Protein AF-A0A9Q0FY82-F1 (afdb_monomer_lite)

pLDDT: mean 71.32, std 19.12, range [30.67, 96.69]

Radius of gyration: 24.49 Å; chains: 1; bounding box: 66×26×73 Å

Sequence (151 aa):
MCFNRNPKKGKAISFKRKIPCKHEIFFSMKKHFPTEYERVIDEIIELVGKRKAKDVKGRRVVFYRLDRVNEWLDLKLESRSGKILTLHLWLWDGYIYGFSGEGKVYGCKKPRMNVKQRKIEKEKAKKEKRKKAKEEKRKILMTLSRRGDIL

Structure (mmCIF, N/CA/C/O backbone):
data_AF-A0A9Q0FY82-F1
#
_entry.id   AF-A0A9Q0FY82-F1
#
loop_
_atom_site.group_PDB
_atom_site.id
_atom_site.type_symbol
_atom_site.label_atom_id
_atom_site.label_alt_id
_atom_site.label_comp_id
_atom_site.label_asym_id
_atom_site.label_entity_id
_atom_site.label_seq_id
_atom_site.pdbx_PDB_ins_code
_atom_site.Cartn_x
_atom_site.Cartn_y
_atom_site.Cartn_z
_atom_site.occupancy
_atom_site.B_iso_or_equiv
_atom_site.auth_seq_id
_atom_site.auth_comp_id
_atom_site.auth_asym_id
_atom_site.auth_atom_id
_atom_site.pdbx_PDB_model_num
ATOM 1 N N . MET A 1 1 ? -12.685 -6.470 5.878 1.00 39.16 1 MET A N 1
ATOM 2 C CA . MET A 1 1 ? -13.637 -6.767 4.768 1.00 39.16 1 MET A CA 1
ATOM 3 C C . MET A 1 1 ? -13.099 -6.066 3.524 1.00 39.16 1 MET A C 1
ATOM 5 O O . MET A 1 1 ? -13.233 -4.857 3.417 1.00 39.16 1 MET A O 1
ATOM 9 N N . CYS A 1 2 ? -12.400 -6.785 2.644 1.00 38.94 2 CYS A N 1
ATOM 10 C CA . CYS A 1 2 ? -11.597 -6.180 1.577 1.00 38.94 2 CYS A CA 1
ATOM 11 C C . CYS A 1 2 ? -12.448 -5.596 0.426 1.00 38.94 2 CYS A C 1
ATOM 13 O O . CYS A 1 2 ? -13.436 -6.199 -0.003 1.00 38.94 2 CYS A O 1
ATOM 15 N N . PHE A 1 3 ? -12.065 -4.415 -0.080 1.00 37.31 3 PHE A N 1
ATOM 16 C CA . PHE A 1 3 ? -12.798 -3.681 -1.118 1.00 37.31 3 PHE A CA 1
ATOM 17 C C . PHE A 1 3 ? -12.769 -4.378 -2.478 1.00 37.31 3 PHE A C 1
ATOM 19 O O . PHE A 1 3 ? -11.711 -4.641 -3.037 1.00 37.31 3 PHE A O 1
ATOM 26 N N . ASN A 1 4 ? -13.940 -4.515 -3.099 1.00 39.47 4 ASN A N 1
ATOM 27 C CA . ASN A 1 4 ? -14.055 -4.738 -4.537 1.00 39.47 4 ASN A CA 1
ATOM 28 C C . ASN A 1 4 ? -14.632 -3.493 -5.206 1.00 39.47 4 ASN A C 1
ATOM 30 O O . ASN A 1 4 ? -15.835 -3.242 -5.138 1.00 39.47 4 ASN A O 1
ATOM 34 N N . ARG A 1 5 ? -13.801 -2.731 -5.924 1.00 38.34 5 ARG A N 1
ATOM 35 C CA . ARG A 1 5 ? -14.305 -1.860 -6.993 1.00 38.34 5 ARG A CA 1
ATOM 36 C C . ARG A 1 5 ? -14.111 -2.556 -8.331 1.00 38.34 5 ARG A C 1
ATOM 38 O O . ARG A 1 5 ? -12.984 -2.751 -8.768 1.00 38.34 5 ARG A O 1
ATOM 45 N N . ASN A 1 6 ? -15.214 -2.839 -9.023 1.00 34.38 6 ASN A N 1
ATOM 46 C CA . ASN A 1 6 ? -15.178 -3.017 -10.469 1.00 34.38 6 ASN A CA 1
ATOM 47 C C . ASN A 1 6 ? -14.997 -1.614 -11.095 1.00 34.38 6 ASN A C 1
ATOM 49 O O . ASN A 1 6 ? -15.856 -0.749 -10.899 1.00 34.38 6 ASN A O 1
ATOM 53 N N . PRO A 1 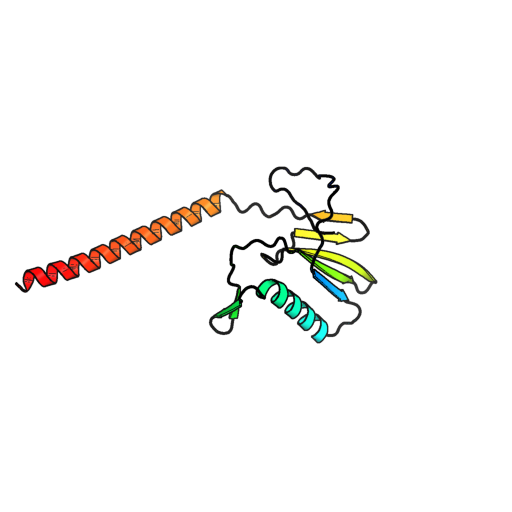7 ? -13.890 -1.323 -11.799 1.00 35.59 7 PRO A N 1
ATOM 54 C CA . PRO A 1 7 ? -13.526 0.042 -12.190 1.00 35.59 7 PRO A CA 1
ATOM 55 C C . PRO A 1 7 ? -14.449 0.699 -13.231 1.00 35.59 7 PRO A C 1
ATOM 57 O O . PRO A 1 7 ? -14.214 1.853 -13.587 1.00 35.59 7 PRO A O 1
ATOM 60 N N . LYS A 1 8 ? -15.490 0.021 -13.741 1.00 34.66 8 LYS A N 1
ATOM 61 C CA . LYS A 1 8 ? -16.267 0.545 -14.876 1.00 34.66 8 LYS A CA 1
ATOM 62 C C . LYS A 1 8 ? -17.457 1.444 -14.548 1.00 34.66 8 LYS A C 1
ATOM 64 O O . LYS A 1 8 ? -17.751 2.291 -15.383 1.00 34.66 8 LYS A O 1
ATOM 69 N N . LYS A 1 9 ? -18.137 1.352 -13.403 1.00 34.81 9 LYS A N 1
ATOM 70 C CA . LYS A 1 9 ? -19.307 2.213 -13.119 1.00 34.81 9 LYS A CA 1
ATOM 71 C C . LYS A 1 9 ? -19.467 2.378 -11.612 1.00 34.81 9 LYS A C 1
ATOM 73 O O . LYS A 1 9 ? -19.484 1.388 -10.897 1.00 34.81 9 LYS A O 1
ATOM 78 N N . GLY A 1 10 ? -19.565 3.615 -11.129 1.00 31.92 10 GLY A N 1
ATOM 79 C CA . GLY A 1 10 ? -19.657 3.973 -9.707 1.00 31.92 10 GLY A CA 1
ATOM 80 C C . GLY A 1 10 ? -20.955 3.566 -8.999 1.00 31.92 10 GLY A C 1
ATOM 81 O O . GLY A 1 10 ? -21.474 4.362 -8.230 1.00 31.92 10 GLY A O 1
ATOM 82 N N . LYS A 1 11 ? -21.476 2.359 -9.241 1.00 30.67 11 LYS A N 1
ATOM 83 C CA . LYS A 1 11 ? -22.581 1.773 -8.478 1.00 30.67 11 LYS A CA 1
ATOM 84 C C . LYS A 1 11 ? -22.013 0.931 -7.332 1.00 30.67 11 LYS A C 1
ATOM 86 O O . LYS A 1 11 ? -21.063 0.175 -7.538 1.00 30.67 11 LYS A O 1
ATOM 91 N N . ALA A 1 12 ? -22.586 1.072 -6.139 1.00 32.22 12 ALA A N 1
ATOM 92 C CA . ALA A 1 12 ? -22.387 0.120 -5.055 1.00 32.22 12 ALA A CA 1
ATOM 93 C C . ALA A 1 12 ? -22.997 -1.218 -5.492 1.00 32.22 12 ALA A C 1
ATOM 95 O O . ALA A 1 12 ? -24.157 -1.266 -5.894 1.00 32.22 12 ALA A O 1
ATOM 96 N N . ILE A 1 13 ? -22.201 -2.283 -5.485 1.00 39.09 13 ILE A N 1
ATOM 97 C CA . ILE A 1 13 ? -22.693 -3.630 -5.756 1.00 39.09 13 ILE A CA 1
ATOM 98 C C . ILE A 1 13 ? -22.755 -4.349 -4.412 1.00 39.09 13 ILE A C 1
ATOM 100 O O . ILE A 1 13 ? -21.736 -4.490 -3.737 1.00 39.09 13 ILE A O 1
ATOM 104 N N . SER A 1 14 ? -23.950 -4.804 -4.043 1.00 31.08 14 SER A N 1
ATOM 105 C CA . SER A 1 14 ? -24.131 -5.856 -3.045 1.00 31.08 14 SER A CA 1
ATOM 106 C C . SER A 1 14 ? -23.485 -7.134 -3.589 1.00 31.08 14 SER A C 1
ATOM 108 O O . SER A 1 14 ? -23.927 -7.665 -4.608 1.00 31.08 14 SER A O 1
ATOM 110 N N . PHE A 1 15 ? -22.398 -7.602 -2.970 1.00 41.38 15 PHE A N 1
ATOM 111 C CA . PHE A 1 15 ? -21.727 -8.838 -3.373 1.00 41.38 15 PHE A CA 1
ATOM 112 C C . PHE A 1 15 ? -21.884 -9.917 -2.301 1.00 41.38 15 PHE A C 1
ATOM 114 O O . PHE A 1 15 ? -21.396 -9.781 -1.184 1.00 41.38 15 PHE A O 1
ATOM 121 N N . LYS A 1 16 ? -22.477 -11.047 -2.698 1.00 33.16 16 LYS A N 1
ATOM 122 C CA . LYS A 1 16 ? -22.592 -12.288 -1.912 1.00 33.16 16 LYS A CA 1
ATOM 123 C C . LYS A 1 16 ? -21.269 -13.079 -1.767 1.00 33.16 16 LYS A C 1
ATOM 125 O O . 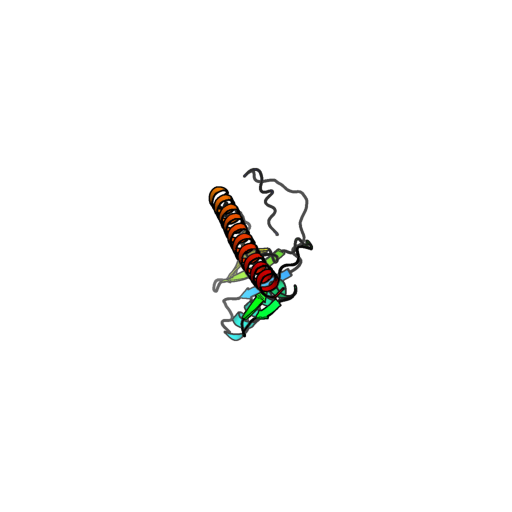LYS A 1 16 ? -21.298 -14.200 -1.275 1.00 33.16 16 LYS A O 1
ATOM 130 N N . ARG A 1 17 ? -20.103 -12.558 -2.192 1.00 38.94 17 ARG A N 1
ATOM 131 C CA . ARG A 1 17 ? -18.800 -13.260 -2.080 1.00 38.94 17 ARG A CA 1
ATOM 132 C C . ARG A 1 17 ? -17.764 -12.437 -1.306 1.00 38.94 17 ARG A C 1
ATOM 134 O O . ARG A 1 17 ? -17.317 -11.397 -1.785 1.00 38.94 17 ARG A O 1
ATOM 141 N N . LYS A 1 18 ? -17.369 -12.940 -0.127 1.00 47.91 18 LYS A N 1
ATOM 142 C CA . LYS A 1 18 ? -16.270 -12.425 0.709 1.00 47.91 18 LYS A CA 1
ATOM 143 C C . LYS A 1 18 ? -14.932 -12.753 0.032 1.00 47.91 18 LYS A C 1
ATOM 145 O O . LYS A 1 18 ? -14.592 -13.925 -0.084 1.00 47.91 18 LYS A O 1
ATOM 150 N N . ILE A 1 19 ? -14.175 -11.750 -0.417 1.00 51.75 19 ILE A N 1
ATOM 151 C CA . ILE A 1 19 ? -12.749 -11.958 -0.718 1.00 51.75 19 ILE A CA 1
ATOM 152 C C . ILE A 1 19 ? -12.021 -12.055 0.629 1.00 51.75 19 ILE A C 1
ATOM 154 O O . ILE A 1 19 ? -12.151 -11.121 1.427 1.00 51.75 19 ILE A O 1
ATOM 158 N N . PRO A 1 20 ? -11.297 -13.152 0.914 1.00 51.38 20 PRO A N 1
ATOM 159 C CA . PRO A 1 20 ? -10.544 -13.278 2.152 1.00 51.38 20 PRO A CA 1
ATOM 160 C C . PRO A 1 20 ? -9.361 -12.305 2.132 1.00 51.38 20 PRO A C 1
ATOM 162 O O . PRO A 1 20 ? -8.550 -12.313 1.204 1.00 51.38 20 PRO A O 1
ATOM 165 N N . CYS A 1 21 ? -9.274 -11.456 3.152 1.00 55.91 21 CYS A N 1
ATOM 166 C CA . CYS A 1 21 ? -8.069 -10.686 3.426 1.00 55.91 21 CYS A CA 1
ATOM 167 C C . CYS A 1 21 ? -7.038 -11.683 3.973 1.00 55.91 21 CYS A C 1
ATOM 169 O O . CYS A 1 21 ? -7.303 -12.341 4.976 1.00 55.91 21 CYS A O 1
ATOM 171 N N . LYS A 1 22 ? -5.924 -11.883 3.260 1.00 66.75 22 LYS A N 1
ATOM 172 C CA . LYS A 1 22 ? -4.907 -12.874 3.654 1.00 66.75 22 LYS A CA 1
ATOM 173 C C . LYS A 1 22 ? -3.993 -12.371 4.768 1.00 66.75 22 LYS A C 1
ATOM 175 O O . LYS A 1 22 ? -3.428 -13.183 5.488 1.00 66.75 22 LYS A O 1
ATOM 180 N N . HIS A 1 23 ? -3.843 -11.052 4.875 1.00 74.25 23 HIS A N 1
ATOM 181 C CA . HIS A 1 23 ? -2.974 -10.407 5.845 1.00 74.25 23 HIS A CA 1
ATOM 182 C C . HIS A 1 23 ? -3.765 -9.371 6.634 1.00 74.25 23 HIS A C 1
ATOM 184 O O . HIS A 1 23 ? -4.522 -8.581 6.061 1.00 74.25 23 HIS A O 1
ATOM 190 N N . GLU A 1 24 ? -3.568 -9.386 7.944 1.00 81.75 24 GLU A N 1
ATOM 191 C CA . GLU A 1 24 ? -4.128 -8.424 8.877 1.00 81.75 24 GLU A CA 1
ATOM 192 C C . GLU A 1 24 ? -3.016 -8.001 9.835 1.00 81.75 24 GLU A C 1
ATOM 194 O O . GLU A 1 24 ? -2.383 -8.859 10.445 1.00 81.75 24 GLU A O 1
ATOM 199 N N . ILE A 1 25 ? -2.772 -6.696 9.941 1.00 87.50 25 ILE A N 1
ATOM 200 C CA . ILE A 1 25 ? -1.799 -6.124 10.880 1.00 87.50 25 ILE A CA 1
ATOM 201 C C . ILE A 1 25 ? -2.557 -5.220 11.840 1.00 87.50 25 ILE A C 1
ATOM 203 O O . ILE A 1 25 ? -3.409 -4.440 11.415 1.00 87.50 25 ILE A O 1
ATOM 207 N N . PHE A 1 26 ? -2.248 -5.313 13.130 1.00 89.62 26 PHE A N 1
ATOM 208 C CA . PHE A 1 26 ? -2.847 -4.482 14.168 1.00 89.62 26 PHE A CA 1
ATOM 209 C C . PHE A 1 26 ? -1.803 -3.544 14.768 1.00 89.62 26 PHE A C 1
ATOM 211 O O . PHE A 1 26 ? -0.726 -3.976 15.166 1.00 89.62 26 PHE A O 1
ATOM 218 N N . PHE A 1 27 ? -2.146 -2.263 14.861 1.00 89.81 27 PHE A N 1
ATOM 219 C CA . PHE A 1 27 ? -1.335 -1.239 15.500 1.00 89.81 27 PHE A CA 1
ATOM 220 C C . PHE A 1 27 ? -2.189 -0.445 16.487 1.00 89.81 27 PHE A C 1
ATOM 222 O O . PHE A 1 27 ? -3.227 0.111 16.116 1.00 89.81 27 PHE A O 1
ATOM 229 N N . SER A 1 28 ? -1.739 -0.371 17.742 1.00 88.69 28 SER A N 1
ATOM 230 C CA . SER A 1 28 ? -2.436 0.364 18.797 1.00 88.69 28 SER A CA 1
ATOM 231 C C . SER A 1 28 ? -1.702 1.636 19.186 1.00 88.69 28 SER A C 1
ATOM 233 O O . SER A 1 28 ? -0.594 1.604 19.708 1.00 88.69 28 SER A O 1
ATOM 235 N N . MET A 1 29 ? -2.377 2.776 19.050 1.00 83.62 29 MET A N 1
ATOM 236 C CA . MET A 1 29 ? -1.881 4.065 19.530 1.00 83.62 29 MET A CA 1
ATOM 237 C C . MET A 1 29 ? -1.991 4.230 21.053 1.00 83.62 29 MET A C 1
ATOM 239 O O . MET A 1 29 ? -1.682 5.310 21.556 1.00 83.62 29 MET A O 1
ATOM 243 N N . LYS A 1 30 ? -2.480 3.236 21.804 1.00 81.12 30 LYS A N 1
ATOM 244 C CA . LYS A 1 30 ? -2.453 3.273 23.278 1.00 81.12 30 LYS A CA 1
ATOM 245 C C . LYS A 1 30 ? -1.074 2.918 23.827 1.00 81.12 30 LYS A C 1
ATOM 247 O O . LYS A 1 30 ? -0.674 3.453 24.855 1.00 81.12 30 LYS A O 1
ATOM 252 N N . LYS A 1 31 ? -0.352 2.041 23.130 1.00 69.62 31 LYS A N 1
ATOM 253 C CA . LYS A 1 31 ? 0.972 1.548 23.510 1.00 69.62 31 LYS A CA 1
ATOM 254 C C . LYS A 1 31 ? 2.009 2.268 22.640 1.00 69.62 31 LYS A C 1
ATOM 256 O O . LYS A 1 31 ? 2.415 1.776 21.600 1.00 69.62 31 LYS A O 1
ATOM 261 N N . HIS A 1 32 ? 2.358 3.507 23.003 1.00 61.53 32 HIS A N 1
ATOM 262 C CA . HIS A 1 32 ? 3.332 4.323 22.254 1.00 61.53 32 HIS A CA 1
ATOM 263 C C . HIS A 1 32 ? 4.763 3.833 22.496 1.00 61.53 32 HIS A C 1
ATOM 265 O O . HIS A 1 32 ? 5.518 4.456 23.237 1.00 61.53 32 HIS A O 1
ATOM 271 N N . PHE A 1 33 ? 5.144 2.731 21.855 1.00 71.94 33 PHE A N 1
ATOM 272 C CA . PHE A 1 33 ? 6.542 2.329 21.751 1.00 71.94 33 PHE A CA 1
ATOM 273 C C . PHE A 1 33 ? 7.025 2.605 20.321 1.00 71.94 33 PHE A C 1
ATOM 275 O O . PHE A 1 33 ? 6.494 2.002 19.387 1.00 71.94 33 PHE A O 1
ATOM 282 N N . PRO A 1 34 ? 8.009 3.503 20.108 1.00 73.69 34 PRO A N 1
ATOM 283 C CA . PRO A 1 34 ? 8.566 3.778 18.777 1.00 73.69 34 PRO A CA 1
ATOM 284 C C . PRO A 1 34 ? 8.980 2.507 18.017 1.00 73.69 34 PRO A C 1
ATOM 286 O O . PRO A 1 34 ? 8.747 2.393 16.817 1.00 73.69 34 PRO A O 1
ATOM 289 N N . THR A 1 35 ? 9.473 1.505 18.745 1.00 80.12 35 THR A N 1
ATOM 290 C CA . THR A 1 35 ? 9.842 0.182 18.225 1.00 80.12 35 THR A CA 1
ATOM 291 C C . THR A 1 35 ? 8.661 -0.609 17.655 1.00 80.12 35 THR A C 1
ATOM 293 O O . THR A 1 35 ? 8.823 -1.370 16.705 1.00 80.12 35 THR A O 1
ATOM 296 N N . GLU A 1 36 ? 7.453 -0.438 18.198 1.00 80.81 36 GLU A N 1
ATOM 297 C CA . GLU A 1 36 ? 6.247 -1.107 17.703 1.00 80.81 36 GLU A CA 1
ATOM 298 C C . GLU A 1 36 ? 5.779 -0.501 16.376 1.00 80.81 36 GLU A C 1
ATOM 300 O O . GLU A 1 36 ? 5.346 -1.232 15.485 1.00 80.81 36 GLU A O 1
ATOM 305 N N . TYR A 1 37 ? 5.925 0.816 16.220 1.00 83.69 37 TYR A N 1
ATOM 306 C CA . TYR A 1 37 ? 5.666 1.492 14.953 1.00 83.69 37 TYR A CA 1
ATOM 307 C C . TYR A 1 37 ? 6.642 1.029 13.868 1.00 83.69 37 TYR A C 1
ATOM 309 O O . TYR A 1 37 ? 6.202 0.616 12.797 1.00 83.69 37 TYR A O 1
ATOM 317 N N . GLU A 1 38 ? 7.947 1.045 14.152 1.00 84.69 38 GLU A N 1
ATOM 318 C CA . GLU A 1 38 ? 8.977 0.589 13.207 1.00 84.69 38 GLU A CA 1
ATOM 319 C C . GLU A 1 38 ? 8.729 -0.855 12.765 1.00 84.69 38 GLU A C 1
ATOM 321 O O . GLU A 1 38 ? 8.671 -1.126 11.568 1.00 84.69 38 GLU A O 1
ATOM 326 N N . ARG A 1 39 ? 8.431 -1.751 13.714 1.00 86.75 39 ARG A N 1
ATOM 327 C CA . ARG A 1 39 ? 8.094 -3.150 13.423 1.00 86.75 39 ARG A CA 1
ATOM 328 C C . ARG A 1 39 ? 6.888 -3.289 12.490 1.00 86.75 39 ARG A C 1
ATOM 330 O O . ARG A 1 39 ? 6.922 -4.100 11.570 1.00 86.75 39 ARG A O 1
ATOM 337 N N . VAL A 1 40 ? 5.821 -2.517 12.716 1.00 86.38 40 VAL A N 1
ATOM 338 C CA . VAL A 1 40 ? 4.625 -2.540 11.854 1.00 86.38 40 VAL A CA 1
ATOM 339 C C . VAL A 1 40 ? 4.952 -2.041 10.448 1.00 86.38 40 VAL A C 1
ATOM 341 O O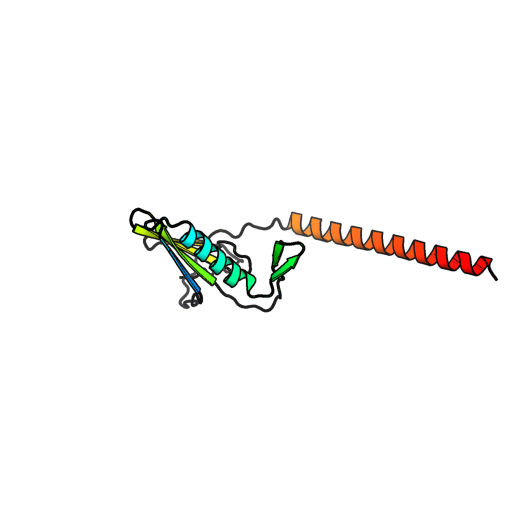 . VAL A 1 40 ? 4.495 -2.626 9.465 1.00 86.38 40 VAL A O 1
ATOM 344 N N . ILE A 1 41 ? 5.749 -0.978 10.329 1.00 85.06 41 ILE A N 1
ATOM 345 C CA . ILE A 1 41 ? 6.180 -0.460 9.027 1.00 85.06 41 ILE A CA 1
ATOM 346 C C . ILE A 1 41 ? 7.049 -1.485 8.294 1.00 85.06 41 ILE A C 1
ATOM 348 O O . ILE A 1 41 ? 6.814 -1.729 7.109 1.00 85.06 41 ILE A O 1
ATOM 352 N N . ASP A 1 42 ? 7.987 -2.126 8.985 1.00 83.56 42 ASP A N 1
ATOM 353 C CA . ASP A 1 42 ? 8.832 -3.171 8.412 1.00 83.56 42 ASP A CA 1
ATOM 354 C C . ASP A 1 42 ? 8.008 -4.367 7.933 1.00 83.56 42 ASP A C 1
ATOM 356 O O . ASP A 1 42 ? 8.215 -4.841 6.817 1.00 83.56 42 ASP A O 1
ATOM 360 N N . GLU A 1 43 ? 7.007 -4.800 8.701 1.00 84.06 43 GLU A N 1
ATOM 361 C CA . GLU A 1 43 ? 6.099 -5.876 8.298 1.00 84.06 43 GLU A CA 1
ATOM 362 C C . GLU A 1 43 ? 5.309 -5.512 7.027 1.00 84.06 43 GLU A C 1
ATOM 364 O O . GLU A 1 43 ? 5.199 -6.318 6.099 1.00 84.06 43 GLU A O 1
ATOM 369 N N . ILE A 1 44 ? 4.816 -4.273 6.923 1.00 83.56 44 ILE A N 1
ATOM 370 C CA . ILE A 1 44 ? 4.146 -3.779 5.710 1.00 83.56 44 ILE A CA 1
ATOM 371 C C . ILE A 1 44 ? 5.120 -3.777 4.525 1.00 83.56 44 ILE A C 1
ATOM 373 O O . ILE A 1 44 ? 4.770 -4.248 3.437 1.00 83.56 44 ILE A O 1
ATOM 377 N N . ILE A 1 45 ? 6.340 -3.269 4.719 1.00 79.19 45 ILE A N 1
ATOM 378 C CA . ILE A 1 45 ? 7.382 -3.233 3.686 1.00 79.19 45 ILE A CA 1
ATOM 379 C C . ILE A 1 45 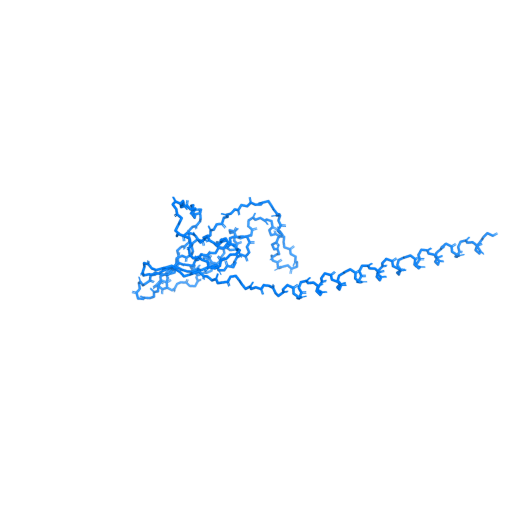? 7.751 -4.647 3.250 1.00 79.19 45 ILE A C 1
ATOM 381 O O . ILE A 1 45 ? 7.938 -4.877 2.058 1.00 79.19 45 ILE A O 1
ATOM 385 N N . GLU A 1 46 ? 7.830 -5.605 4.166 1.00 77.50 46 GLU A N 1
ATOM 386 C CA . GLU A 1 46 ? 8.067 -7.002 3.831 1.00 77.50 46 GLU A CA 1
ATOM 387 C C . GLU A 1 46 ? 6.908 -7.604 3.045 1.00 77.50 46 GLU A C 1
ATOM 389 O O . GLU A 1 46 ? 7.144 -8.280 2.050 1.00 77.50 46 GLU A O 1
ATOM 394 N N . LEU A 1 47 ? 5.655 -7.364 3.429 1.00 76.62 47 LEU A N 1
ATOM 395 C CA . LEU A 1 47 ? 4.505 -7.907 2.702 1.00 76.62 47 LEU A CA 1
ATOM 396 C C . LEU A 1 47 ? 4.384 -7.329 1.287 1.00 76.62 47 LEU A C 1
ATOM 398 O O . LEU A 1 47 ? 4.093 -8.064 0.343 1.00 76.62 47 LEU A O 1
ATOM 402 N N . VAL A 1 48 ? 4.661 -6.035 1.121 1.00 71.88 48 VAL A N 1
ATOM 403 C CA . VAL A 1 48 ? 4.696 -5.373 -0.194 1.00 71.88 48 VAL A CA 1
ATOM 404 C C . VAL A 1 48 ? 5.956 -5.777 -0.981 1.00 71.88 48 VAL A C 1
ATOM 406 O O . VAL A 1 48 ? 5.913 -5.986 -2.194 1.00 71.88 48 VAL A O 1
ATOM 409 N N . GLY A 1 49 ? 7.091 -5.918 -0.294 1.00 62.75 49 GLY A N 1
ATOM 410 C CA . GLY A 1 49 ? 8.433 -6.084 -0.859 1.00 62.75 49 GLY A CA 1
ATOM 411 C C . GLY A 1 49 ? 8.922 -7.528 -1.015 1.00 62.75 49 GLY A C 1
ATOM 412 O O . GLY A 1 49 ? 9.894 -7.750 -1.745 1.00 62.75 49 GLY A O 1
ATOM 413 N N . LYS A 1 50 ? 8.245 -8.528 -0.423 1.00 56.47 50 LYS A N 1
ATOM 414 C CA . LYS A 1 50 ? 8.569 -9.972 -0.526 1.00 56.47 50 LYS A CA 1
ATOM 415 C C . LYS A 1 50 ? 8.628 -10.464 -1.973 1.00 56.47 50 LYS A C 1
ATOM 417 O O . LYS A 1 50 ? 9.225 -11.498 -2.266 1.00 56.47 50 LYS A O 1
ATOM 422 N N . ARG A 1 51 ? 8.104 -9.691 -2.926 1.00 54.41 51 ARG A N 1
ATOM 423 C CA . ARG A 1 51 ? 8.307 -9.904 -4.361 1.00 54.41 51 ARG A CA 1
ATOM 424 C C . ARG A 1 51 ? 9.518 -9.103 -4.855 1.00 54.41 51 ARG A C 1
ATOM 426 O O . ARG A 1 51 ? 9.381 -8.113 -5.557 1.00 54.41 51 ARG A O 1
ATOM 433 N N . LYS A 1 52 ? 10.718 -9.576 -4.500 1.00 48.62 52 LYS A N 1
ATOM 434 C CA . LYS A 1 52 ? 12.025 -9.130 -5.029 1.00 48.62 52 LYS A CA 1
ATOM 435 C C . LYS A 1 52 ? 12.262 -7.613 -4.954 1.00 48.62 52 LYS A C 1
ATOM 437 O O . LYS A 1 52 ? 12.424 -6.948 -5.979 1.00 48.62 52 LYS A O 1
ATOM 442 N N . ALA A 1 53 ? 12.376 -7.066 -3.748 1.00 55.75 53 ALA A N 1
ATOM 443 C CA . ALA A 1 53 ? 13.137 -5.834 -3.575 1.00 55.75 53 ALA A CA 1
ATOM 444 C C . ALA A 1 53 ? 14.604 -6.101 -3.973 1.00 55.75 53 ALA A C 1
ATOM 446 O O . ALA A 1 53 ? 15.222 -7.009 -3.421 1.00 55.75 53 ALA A O 1
ATOM 447 N N . LYS A 1 54 ? 15.163 -5.363 -4.944 1.00 59.28 54 LYS A N 1
ATOM 448 C CA . LYS A 1 54 ? 16.627 -5.288 -5.071 1.00 59.28 54 LYS A CA 1
ATOM 449 C C . LYS A 1 54 ? 17.083 -4.007 -4.413 1.00 59.28 54 LYS A C 1
ATOM 451 O O . LYS A 1 54 ? 16.480 -2.952 -4.609 1.00 59.28 54 LYS A O 1
ATOM 456 N N . ASP A 1 55 ? 18.163 -4.108 -3.664 1.00 62.25 55 ASP A N 1
ATOM 457 C CA . ASP A 1 55 ? 18.877 -2.930 -3.223 1.00 62.25 55 ASP A CA 1
ATOM 458 C C . ASP A 1 55 ? 19.530 -2.259 -4.440 1.00 62.25 55 ASP A C 1
ATOM 460 O O . ASP A 1 55 ? 20.270 -2.889 -5.200 1.00 62.25 55 ASP A O 1
ATOM 464 N N . VAL A 1 56 ? 19.191 -0.992 -4.669 1.00 68.94 56 VAL A N 1
ATOM 465 C CA . VAL A 1 56 ? 19.836 -0.139 -5.663 1.00 68.94 56 VAL A CA 1
ATOM 466 C C . VAL A 1 56 ? 20.386 1.074 -4.918 1.00 68.94 56 VAL A C 1
ATOM 468 O O . VAL A 1 56 ? 19.661 2.035 -4.666 1.00 68.94 56 VAL A O 1
ATOM 471 N N . LYS A 1 57 ? 21.688 1.038 -4.599 1.00 74.06 57 LYS A N 1
ATOM 472 C CA . LYS A 1 57 ? 22.435 2.116 -3.916 1.00 74.06 57 LYS A CA 1
ATOM 473 C C . LYS A 1 57 ? 21.934 2.437 -2.494 1.00 74.06 57 LYS A C 1
ATOM 475 O O . LYS A 1 57 ? 21.722 3.603 -2.170 1.00 74.06 57 LYS A O 1
ATOM 480 N N . GLY A 1 58 ? 21.714 1.423 -1.659 1.00 73.44 58 GLY A N 1
ATOM 481 C CA . GLY A 1 58 ? 21.223 1.582 -0.284 1.00 73.44 58 GLY A CA 1
ATOM 482 C C . GLY A 1 58 ? 19.736 1.933 -0.205 1.00 73.44 58 GLY A C 1
ATOM 483 O O . GLY A 1 58 ? 19.235 2.327 0.846 1.00 73.44 58 GLY A O 1
ATOM 484 N N . ARG A 1 59 ? 19.013 1.836 -1.326 1.00 60.84 59 ARG A N 1
ATOM 485 C CA . ARG A 1 59 ? 17.564 2.033 -1.396 1.00 60.84 59 ARG A CA 1
ATOM 486 C C . ARG A 1 59 ? 16.938 0.743 -1.888 1.00 60.84 59 ARG A C 1
ATOM 488 O O . ARG A 1 59 ? 17.223 0.291 -2.998 1.00 60.84 59 ARG A O 1
ATOM 495 N N . ARG A 1 60 ? 16.042 0.163 -1.090 1.00 59.94 60 ARG A N 1
ATOM 496 C CA . ARG A 1 60 ? 15.241 -0.988 -1.516 1.00 59.94 60 ARG A CA 1
ATOM 497 C C . ARG A 1 60 ? 14.279 -0.547 -2.618 1.00 59.94 60 ARG A C 1
ATOM 499 O O . ARG A 1 60 ? 13.331 0.193 -2.373 1.00 59.94 60 ARG A O 1
ATOM 506 N N . VAL A 1 61 ? 14.526 -1.005 -3.841 1.00 59.59 61 VAL A N 1
ATOM 507 C CA . VAL A 1 61 ? 13.645 -0.792 -4.991 1.00 59.59 61 VAL A CA 1
ATOM 508 C C . VAL A 1 61 ? 12.838 -2.062 -5.207 1.00 59.59 61 VAL A C 1
ATOM 510 O O . VAL A 1 61 ? 13.394 -3.135 -5.434 1.00 59.59 61 VAL A O 1
ATOM 513 N N . VAL A 1 62 ? 11.516 -1.951 -5.138 1.00 57.44 62 VAL A N 1
ATOM 514 C CA . VAL A 1 62 ? 10.591 -3.076 -5.320 1.00 57.44 62 VAL A CA 1
ATOM 515 C C . VAL A 1 62 ? 10.438 -3.369 -6.821 1.00 57.44 62 VAL A C 1
ATOM 517 O O . VAL A 1 62 ? 9.977 -2.509 -7.574 1.00 57.44 62 VAL A O 1
ATOM 520 N N . PHE A 1 63 ? 10.850 -4.560 -7.285 1.00 50.22 63 PHE A N 1
ATOM 521 C CA . PHE A 1 63 ? 10.730 -4.967 -8.694 1.00 50.22 63 PHE A CA 1
ATOM 522 C C . PHE A 1 63 ? 9.440 -5.757 -8.925 1.00 50.22 63 PHE A C 1
ATOM 524 O O . PHE A 1 63 ? 9.312 -6.920 -8.550 1.00 50.22 63 PHE A O 1
ATOM 531 N N . TYR A 1 64 ? 8.489 -5.143 -9.623 1.00 50.59 64 TYR A N 1
ATOM 532 C CA . TYR A 1 64 ? 7.180 -5.736 -9.886 1.00 50.59 64 TYR A CA 1
ATOM 533 C C . TYR A 1 64 ? 7.247 -6.834 -10.967 1.00 50.59 64 TYR A C 1
ATOM 535 O O . TYR A 1 64 ? 7.484 -6.540 -12.141 1.00 50.59 64 TYR A O 1
ATOM 543 N N . ARG A 1 65 ? 6.964 -8.099 -10.612 1.00 44.56 65 ARG A N 1
ATOM 544 C CA . ARG A 1 65 ? 6.491 -9.110 -11.582 1.00 44.56 65 ARG A CA 1
ATOM 545 C C . ARG A 1 65 ? 4.962 -9.091 -11.642 1.00 44.56 65 ARG A C 1
ATOM 547 O O . ARG A 1 65 ? 4.296 -9.069 -10.614 1.00 44.56 65 ARG A O 1
ATOM 554 N N . LEU A 1 66 ? 4.430 -9.125 -12.865 1.00 45.59 66 LEU A N 1
ATOM 555 C CA . LEU A 1 66 ? 3.005 -9.061 -13.238 1.00 45.59 66 LEU A CA 1
ATOM 556 C C . LEU A 1 66 ? 2.183 -10.309 -12.862 1.00 45.59 66 LEU A C 1
ATOM 558 O O . LEU A 1 66 ? 1.025 -10.433 -13.272 1.00 45.59 66 LEU A O 1
ATOM 562 N N . ASP A 1 67 ? 2.747 -11.215 -12.068 1.00 48.69 67 ASP A N 1
ATOM 563 C CA . ASP A 1 67 ? 2.115 -12.482 -11.718 1.00 48.69 67 ASP A CA 1
ATOM 564 C C . ASP A 1 67 ? 1.187 -12.270 -10.519 1.00 48.69 67 ASP A C 1
ATOM 566 O O . ASP A 1 67 ? 1.514 -12.488 -9.351 1.00 48.69 67 ASP A O 1
ATOM 570 N N . ARG A 1 68 ? 0.026 -11.711 -10.872 1.00 53.06 68 ARG A N 1
ATOM 571 C CA . ARG A 1 68 ? -1.265 -11.718 -10.180 1.00 53.06 68 ARG A CA 1
ATOM 572 C C . ARG A 1 68 ? -1.270 -12.492 -8.863 1.00 53.06 68 ARG A C 1
ATOM 574 O O . ARG A 1 68 ? -1.442 -13.705 -8.871 1.00 53.06 68 ARG A O 1
ATOM 581 N N . VAL A 1 69 ? -1.298 -11.788 -7.736 1.00 53.94 69 VAL A N 1
ATOM 582 C CA . VAL A 1 69 ? -2.148 -12.261 -6.641 1.00 53.94 69 VAL A CA 1
ATOM 583 C C . VAL A 1 69 ? -2.905 -11.062 -6.072 1.00 53.94 69 VAL A C 1
ATOM 585 O O . VAL A 1 69 ? -2.322 -10.025 -5.765 1.00 53.94 69 VAL A O 1
ATOM 588 N N . ASN A 1 70 ? -4.233 -11.187 -6.031 1.00 60.22 70 ASN A N 1
ATOM 589 C CA . ASN A 1 70 ? -5.179 -10.225 -5.461 1.00 60.22 70 ASN A CA 1
ATOM 590 C C . ASN A 1 70 ? -5.042 -10.196 -3.928 1.00 60.22 70 ASN A C 1
ATOM 592 O O . ASN A 1 70 ? -5.976 -10.562 -3.218 1.00 60.22 70 ASN A O 1
ATOM 596 N N . GLU A 1 71 ? -3.861 -9.859 -3.417 1.00 73.38 71 GLU A N 1
ATOM 597 C CA . GLU A 1 71 ? -3.579 -9.899 -1.983 1.00 73.38 71 GLU A CA 1
ATOM 598 C C . GLU A 1 71 ? -3.806 -8.523 -1.386 1.00 73.38 71 GLU A C 1
ATOM 600 O O . GLU A 1 71 ? -3.225 -7.522 -1.803 1.00 73.38 71 GLU A O 1
ATOM 605 N N . TRP A 1 72 ? -4.716 -8.494 -0.428 1.00 79.12 72 TRP A N 1
ATOM 606 C CA . TRP A 1 72 ? -5.097 -7.313 0.314 1.00 79.12 72 TRP A CA 1
ATOM 607 C C . TRP A 1 72 ? -4.535 -7.410 1.725 1.00 79.12 72 TRP A C 1
ATOM 609 O O . TRP A 1 72 ? -4.456 -8.507 2.287 1.00 79.12 72 TRP A O 1
ATOM 619 N N . LEU A 1 73 ? -4.183 -6.253 2.271 1.00 85.00 73 LEU A N 1
ATOM 620 C CA . LEU A 1 73 ? -3.768 -6.074 3.650 1.00 85.00 73 LEU A CA 1
ATOM 621 C C . LEU A 1 73 ? -4.804 -5.201 4.364 1.00 85.00 73 LEU A C 1
ATOM 623 O O . LEU A 1 73 ? -5.034 -4.060 3.958 1.00 85.00 73 LEU A O 1
ATOM 627 N N . ASP A 1 74 ? -5.400 -5.739 5.426 1.00 88.00 74 ASP A N 1
ATOM 628 C CA . ASP A 1 74 ? -6.240 -4.979 6.353 1.00 88.00 74 ASP A CA 1
ATOM 629 C C . ASP A 1 74 ? -5.345 -4.487 7.509 1.00 88.00 74 ASP A C 1
ATOM 631 O O . ASP A 1 74 ? -4.913 -5.267 8.354 1.00 88.00 74 ASP A O 1
ATOM 635 N N . LEU A 1 75 ? -5.032 -3.190 7.538 1.00 90.19 75 LEU A N 1
ATOM 636 C CA . LEU A 1 75 ? -4.265 -2.552 8.612 1.00 90.19 75 LEU A CA 1
ATOM 637 C C . LEU A 1 75 ? -5.231 -1.945 9.634 1.00 90.19 75 LEU A C 1
ATOM 639 O O . LEU A 1 75 ? -5.856 -0.916 9.376 1.00 90.19 75 LEU A O 1
ATOM 643 N N . LYS A 1 76 ? -5.367 -2.584 10.793 1.00 91.06 76 LYS A N 1
ATOM 644 C CA . LYS A 1 76 ? -6.206 -2.140 11.908 1.00 91.06 76 LYS A CA 1
ATOM 645 C C . LYS A 1 76 ? -5.440 -1.164 12.793 1.00 91.06 76 LYS A C 1
ATOM 647 O O . LYS A 1 76 ? -4.441 -1.521 13.403 1.00 91.06 76 LYS A O 1
ATOM 652 N N . LEU A 1 77 ? -5.947 0.055 12.884 1.00 91.75 77 LEU A N 1
ATOM 653 C CA . LEU A 1 77 ? -5.426 1.139 13.701 1.00 91.75 77 LEU A CA 1
ATOM 654 C C . LEU A 1 77 ? -6.374 1.369 14.879 1.00 91.75 77 LEU A C 1
ATOM 656 O O . LEU A 1 77 ? -7.521 1.769 14.680 1.00 91.75 77 LEU A O 1
ATOM 660 N N . GLU A 1 78 ? -5.908 1.128 16.100 1.00 91.88 78 GLU A N 1
ATOM 661 C CA . GLU A 1 78 ? -6.631 1.489 17.319 1.00 91.88 78 GLU A CA 1
ATOM 662 C C . GLU A 1 78 ? -6.173 2.871 17.799 1.00 91.88 78 GLU A C 1
ATOM 664 O O . GLU A 1 78 ? -4.990 3.100 18.053 1.00 91.88 78 GLU A O 1
ATOM 669 N N . SER A 1 79 ? -7.106 3.810 17.939 1.00 90.19 79 SER A N 1
ATOM 670 C CA . SER A 1 79 ? -6.833 5.133 18.499 1.00 90.19 79 SER A CA 1
ATOM 671 C C . SER A 1 79 ? -6.582 5.068 20.011 1.00 90.19 79 SER A C 1
ATOM 673 O O . SER A 1 79 ? -6.926 4.099 20.690 1.00 90.19 79 SER A O 1
ATOM 675 N N . ARG A 1 80 ? -6.080 6.166 20.593 1.00 88.75 80 ARG A N 1
ATOM 676 C CA . ARG A 1 80 ? -5.966 6.309 22.060 1.00 88.75 80 ARG A CA 1
ATOM 677 C C . ARG A 1 80 ? -7.302 6.106 22.785 1.00 88.75 80 ARG A C 1
ATOM 679 O O . ARG A 1 80 ? -7.324 5.549 23.876 1.00 88.75 80 ARG A O 1
ATOM 686 N N . SER A 1 81 ? -8.414 6.491 22.157 1.00 90.69 81 SER A N 1
ATOM 687 C CA . SER A 1 81 ? -9.766 6.316 22.700 1.00 90.69 81 SER A CA 1
ATOM 688 C C . SER A 1 81 ? -10.333 4.901 22.500 1.00 90.69 81 SER A C 1
ATOM 690 O O . SER A 1 81 ? -11.502 4.677 22.788 1.00 90.69 81 SER A O 1
ATOM 692 N N . GLY A 1 82 ? -9.555 3.958 21.954 1.00 89.12 82 GLY A N 1
ATOM 693 C CA . GLY A 1 82 ? -9.992 2.584 21.685 1.00 89.12 82 GLY A CA 1
ATOM 694 C C . GLY A 1 82 ? -10.860 2.414 20.439 1.00 89.12 82 GLY A C 1
ATOM 695 O O . GLY A 1 82 ? -11.409 1.338 20.217 1.00 89.12 82 GLY A O 1
ATOM 696 N N . LYS A 1 83 ? -11.002 3.456 19.610 1.00 90.56 83 LYS A N 1
ATOM 697 C CA . LYS A 1 83 ? -11.727 3.342 18.340 1.00 90.56 83 LYS A CA 1
ATOM 698 C C . LYS A 1 83 ? -10.848 2.632 17.318 1.00 90.56 83 LYS A C 1
ATOM 700 O O . LYS A 1 83 ? -9.685 2.993 17.172 1.00 90.56 83 LYS A O 1
ATOM 705 N N . ILE A 1 84 ? -11.411 1.674 16.585 1.00 90.06 84 ILE A N 1
ATOM 706 C CA . ILE A 1 84 ? -10.681 0.914 15.565 1.00 90.06 84 ILE A CA 1
ATOM 707 C C . ILE A 1 84 ? -11.080 1.389 14.168 1.00 90.06 84 ILE A C 1
ATOM 709 O O . ILE A 1 84 ? -12.258 1.392 13.802 1.00 90.06 84 ILE A O 1
ATOM 713 N N . LEU A 1 85 ? -10.069 1.740 13.380 1.00 92.25 85 LEU A N 1
ATOM 714 C CA . LEU A 1 85 ? -10.158 2.041 11.959 1.00 92.25 85 LEU A CA 1
ATOM 715 C C . LEU A 1 85 ? -9.351 0.993 11.191 1.00 92.25 85 LEU A C 1
ATOM 717 O O . LEU A 1 85 ? -8.179 0.793 11.470 1.00 92.25 85 LEU A O 1
ATOM 721 N N . THR A 1 86 ? -9.943 0.334 10.205 1.00 90.06 86 THR A N 1
ATOM 722 C CA . THR A 1 86 ? -9.231 -0.599 9.325 1.00 90.06 86 THR A CA 1
ATOM 723 C C . THR A 1 86 ? -8.952 0.081 7.995 1.00 90.06 86 THR A C 1
ATOM 725 O O . THR A 1 86 ? -9.886 0.461 7.294 1.00 90.06 86 THR A O 1
ATOM 728 N N . LEU A 1 87 ? -7.686 0.237 7.625 1.00 89.81 87 LEU A N 1
ATOM 729 C CA . LEU A 1 87 ? -7.273 0.652 6.289 1.00 89.81 87 LEU A CA 1
ATOM 730 C C . LEU A 1 87 ? -7.140 -0.582 5.399 1.00 89.81 87 LEU A C 1
ATOM 732 O O . LEU A 1 87 ? -6.590 -1.595 5.812 1.00 89.81 87 LEU A O 1
ATOM 736 N N . HIS A 1 88 ? -7.616 -0.487 4.164 1.00 86.50 88 HIS A N 1
ATOM 737 C CA . HIS A 1 88 ? -7.560 -1.581 3.202 1.00 86.50 88 HIS A CA 1
ATOM 738 C C . HIS A 1 88 ? -6.560 -1.238 2.105 1.00 86.50 88 HIS A C 1
ATOM 740 O O . HIS A 1 88 ? -6.825 -0.389 1.241 1.00 86.50 88 HIS A O 1
ATOM 746 N N . LEU A 1 89 ? -5.407 -1.894 2.156 1.00 84.94 89 LEU A N 1
ATOM 747 C CA . LEU A 1 89 ? -4.294 -1.684 1.247 1.00 84.94 89 LEU A CA 1
ATOM 748 C C . LEU A 1 89 ? -4.248 -2.804 0.215 1.00 84.94 89 LEU A C 1
ATOM 750 O O . LEU A 1 89 ? -4.491 -3.972 0.525 1.00 84.94 89 LEU A O 1
ATOM 754 N N . TRP A 1 90 ? -3.895 -2.457 -1.018 1.00 79.25 90 TRP A N 1
ATOM 755 C CA . TRP A 1 90 ? -3.568 -3.468 -2.015 1.00 79.25 90 TRP A CA 1
ATOM 756 C C . TRP A 1 90 ? -2.061 -3.730 -1.974 1.00 79.25 90 TRP A C 1
ATOM 758 O O . TRP A 1 90 ? -1.271 -2.827 -2.238 1.00 79.25 90 TRP A O 1
ATOM 768 N N . LEU A 1 91 ? -1.643 -4.966 -1.675 1.00 76.19 91 LEU A N 1
ATOM 769 C CA . LEU A 1 91 ? -0.216 -5.307 -1.552 1.00 76.19 91 LEU A CA 1
ATOM 770 C C . LEU A 1 91 ? 0.568 -5.142 -2.861 1.00 76.19 91 LEU A C 1
ATOM 772 O O . LEU A 1 91 ? 1.792 -5.103 -2.842 1.00 76.19 91 LEU A O 1
ATOM 776 N N . TRP A 1 92 ? -0.124 -5.024 -3.999 1.00 71.00 92 TRP A N 1
ATOM 777 C CA . TRP A 1 92 ? 0.513 -4.747 -5.284 1.00 71.00 92 TRP A CA 1
ATOM 778 C C . TRP A 1 92 ? 1.236 -3.398 -5.310 1.00 71.00 92 TRP A C 1
ATOM 780 O O . TRP A 1 92 ? 2.337 -3.308 -5.850 1.00 71.00 92 TRP A O 1
ATOM 790 N N . ASP A 1 93 ? 0.599 -2.350 -4.798 1.00 70.62 93 ASP A N 1
ATOM 791 C CA . ASP A 1 93 ? 1.062 -0.973 -4.964 1.00 70.62 93 ASP A CA 1
ATOM 792 C C . ASP A 1 93 ? 1.204 -0.229 -3.625 1.00 70.62 93 ASP A C 1
ATOM 794 O O . ASP A 1 93 ? 1.685 0.901 -3.605 1.00 70.62 93 ASP A O 1
ATOM 798 N N . GLY A 1 94 ? 0.807 -0.856 -2.512 1.00 75.75 94 GLY A N 1
ATOM 799 C CA . GLY A 1 94 ? 0.818 -0.257 -1.179 1.00 75.75 94 GLY A CA 1
ATOM 800 C C . GLY A 1 94 ? -0.196 0.878 -1.012 1.00 75.75 94 GLY A C 1
ATOM 801 O O . GLY A 1 94 ? -0.218 1.524 0.033 1.00 75.75 94 GLY A O 1
ATOM 802 N N . TYR A 1 95 ? -1.046 1.146 -2.012 1.00 81.00 95 TYR A N 1
ATOM 803 C CA . TYR A 1 95 ? -2.031 2.216 -1.919 1.00 81.00 95 TYR A CA 1
ATOM 804 C C . TYR A 1 95 ? -3.207 1.795 -1.043 1.00 81.00 95 TYR A C 1
ATOM 806 O O . TYR A 1 95 ? -3.663 0.649 -1.059 1.00 81.00 95 TYR A O 1
ATOM 814 N N . ILE A 1 96 ? -3.759 2.777 -0.336 1.00 84.69 96 ILE A N 1
ATOM 815 C CA . ILE A 1 96 ? -5.006 2.640 0.411 1.00 84.69 96 ILE A CA 1
ATOM 816 C C . ILE A 1 96 ? -6.174 2.808 -0.564 1.00 84.69 96 ILE A C 1
ATOM 818 O O . ILE A 1 96 ? -6.367 3.864 -1.171 1.00 84.69 96 ILE A O 1
ATOM 822 N N . TYR A 1 97 ? -6.990 1.767 -0.696 1.00 82.00 97 TYR A N 1
ATOM 823 C CA . TYR A 1 97 ? -8.172 1.766 -1.566 1.00 82.00 97 TYR A CA 1
ATOM 824 C C . TYR A 1 97 ? -9.475 2.023 -0.806 1.00 82.00 97 TYR A C 1
ATOM 826 O O . TYR A 1 97 ? -10.524 2.225 -1.425 1.00 82.00 97 TYR A O 1
ATOM 834 N N . GLY A 1 98 ? -9.410 2.079 0.520 1.00 87.19 98 GLY A N 1
ATOM 835 C CA . GLY A 1 98 ? -10.487 2.545 1.374 1.00 87.19 98 GLY A CA 1
ATOM 836 C C . GLY A 1 98 ? -10.217 2.245 2.841 1.00 87.19 98 GLY A C 1
ATOM 837 O O . GLY A 1 98 ? -9.154 1.739 3.198 1.00 87.19 98 GLY A O 1
ATOM 838 N N . PHE A 1 99 ? -11.203 2.533 3.680 1.00 88.88 99 PHE A N 1
ATOM 839 C CA . PHE A 1 99 ? -11.158 2.269 5.113 1.00 88.88 99 PHE A CA 1
ATOM 840 C C . PHE A 1 99 ? -12.521 1.799 5.637 1.00 88.88 99 PHE A C 1
ATOM 842 O O . PHE A 1 99 ? -13.557 2.069 5.026 1.00 88.88 99 PHE A O 1
ATOM 849 N N . SER A 1 100 ? -12.542 1.100 6.766 1.00 87.62 100 SER A N 1
ATOM 850 C CA . SER A 1 100 ? -13.759 0.745 7.496 1.00 87.62 100 SER A CA 1
ATOM 851 C C . SER A 1 100 ? -13.622 1.044 8.984 1.00 87.62 100 SER A C 1
ATOM 853 O O . SER A 1 100 ? -12.533 0.993 9.542 1.00 87.62 100 SER A O 1
ATOM 855 N N . GLY A 1 101 ? -14.724 1.408 9.625 1.00 87.50 101 GLY A N 1
ATOM 856 C CA . GLY A 1 101 ? -14.752 1.826 11.024 1.00 87.50 101 GLY A CA 1
ATOM 857 C C . GLY A 1 101 ? -16.186 2.082 11.468 1.00 87.50 101 GLY A C 1
ATOM 858 O O . GLY A 1 101 ? -17.020 2.467 10.647 1.00 87.50 101 GLY A O 1
ATOM 859 N N . GLU A 1 102 ? -16.483 1.819 12.743 1.00 83.12 102 GLU A N 1
ATOM 860 C CA . GLU A 1 102 ? -17.820 2.026 13.337 1.00 83.12 102 GLU A CA 1
ATOM 861 C C . GLU A 1 102 ? -18.952 1.367 12.510 1.00 83.12 102 GLU A C 1
ATOM 863 O O . GLU A 1 102 ? -20.006 1.948 12.264 1.00 83.12 102 GLU A O 1
ATOM 868 N N . GLY A 1 103 ? -18.699 0.155 11.995 1.00 78.19 103 GLY A N 1
ATOM 869 C CA . GLY A 1 103 ? -19.652 -0.610 11.177 1.00 78.19 103 GLY A CA 1
ATOM 870 C C . GLY A 1 103 ? -19.851 -0.101 9.741 1.00 78.19 103 GLY A C 1
ATOM 871 O O . GLY A 1 103 ? -20.600 -0.709 8.978 1.00 78.19 103 GLY A O 1
ATOM 872 N N . LYS A 1 104 ? -19.176 0.982 9.337 1.00 78.94 104 LYS A N 1
ATOM 873 C CA . LYS A 1 104 ? -19.263 1.571 7.992 1.00 78.94 104 LYS A CA 1
ATOM 874 C C . LYS A 1 104 ? -18.009 1.286 7.169 1.00 78.94 104 LYS A C 1
ATOM 876 O O . LYS A 1 104 ? -16.920 1.087 7.703 1.00 78.94 104 LYS A O 1
ATOM 881 N N . VAL A 1 105 ? -18.164 1.286 5.844 1.00 79.56 105 VAL A N 1
ATOM 882 C CA . VAL A 1 105 ? -17.094 0.995 4.878 1.00 79.56 105 VAL A CA 1
ATOM 883 C C . VAL A 1 105 ? -17.050 2.089 3.808 1.00 79.56 105 VAL A C 1
ATOM 885 O O . VAL A 1 105 ? -18.054 2.366 3.153 1.00 79.56 105 VAL A O 1
ATOM 888 N N . TYR A 1 106 ? -15.878 2.691 3.603 1.00 79.94 106 TYR A N 1
ATOM 889 C CA . TYR A 1 106 ? -15.660 3.854 2.739 1.00 79.94 106 TYR A CA 1
ATOM 890 C C . TYR A 1 106 ? -14.594 3.571 1.676 1.00 79.94 106 TYR A C 1
ATOM 892 O O . TYR A 1 106 ? -13.413 3.422 1.979 1.00 79.94 106 TYR A O 1
ATOM 900 N N . GLY A 1 107 ? -14.998 3.504 0.405 1.00 77.38 107 GLY A N 1
ATOM 901 C CA . GLY A 1 107 ? -14.091 3.190 -0.706 1.00 77.38 107 GLY A CA 1
ATOM 902 C C . GLY A 1 107 ? -13.536 4.425 -1.414 1.00 77.38 107 GLY A C 1
ATOM 903 O O . GLY A 1 107 ? -14.297 5.240 -1.949 1.00 77.38 107 GLY A O 1
ATOM 904 N N . CYS A 1 108 ? -12.213 4.514 -1.548 1.00 66.62 108 CYS A N 1
ATOM 905 C CA . CYS A 1 108 ? -11.549 5.576 -2.299 1.00 66.62 108 CYS A CA 1
ATOM 906 C C . CYS A 1 108 ? -11.873 5.459 -3.793 1.00 66.62 108 CYS A C 1
ATOM 908 O O . CYS A 1 108 ? -11.802 4.379 -4.399 1.00 66.62 108 CYS A O 1
ATOM 910 N N . LYS A 1 109 ? -12.262 6.571 -4.437 1.00 59.72 109 LYS A N 1
ATOM 911 C CA . LYS A 1 109 ? -12.272 6.630 -5.908 1.00 59.72 109 LYS A CA 1
ATOM 912 C C . LYS A 1 109 ? -10.815 6.520 -6.329 1.00 59.72 109 LYS A C 1
ATOM 914 O O . LYS A 1 109 ? -10.043 7.415 -6.011 1.00 59.72 109 LYS A O 1
ATOM 919 N N . LYS A 1 110 ? -10.443 5.428 -7.013 1.00 53.12 110 LYS A N 1
ATOM 920 C CA . LYS A 1 110 ? -9.104 5.309 -7.599 1.00 53.12 110 LYS A CA 1
ATOM 921 C C . LYS A 1 110 ? -8.841 6.614 -8.356 1.00 53.12 110 LYS A C 1
ATOM 923 O O . LYS A 1 110 ? -9.699 6.969 -9.178 1.00 53.12 110 LYS A O 1
ATOM 928 N N . PRO A 1 111 ? -7.750 7.347 -8.068 1.00 48.47 111 PRO A N 1
ATOM 929 C CA . PRO A 1 111 ? -7.463 8.573 -8.788 1.00 48.47 111 PRO A CA 1
ATOM 930 C C . PRO A 1 111 ? -7.487 8.228 -10.272 1.00 48.47 111 PRO A C 1
ATOM 932 O O . PRO A 1 111 ? -6.837 7.275 -10.719 1.00 48.47 111 PRO A O 1
ATOM 935 N N . ARG A 1 112 ? -8.337 8.926 -11.033 1.00 45.00 112 ARG A N 1
ATOM 936 C CA . ARG A 1 112 ? -8.376 8.758 -12.482 1.00 45.00 112 ARG A CA 1
ATOM 937 C C . ARG A 1 112 ? -7.041 9.270 -12.990 1.00 45.00 112 ARG A C 1
ATOM 939 O O . ARG A 1 112 ? -6.870 10.466 -13.182 1.00 45.00 112 ARG A O 1
ATOM 946 N N . MET A 1 113 ? -6.097 8.352 -13.176 1.00 49.25 113 MET A N 1
ATOM 947 C CA . MET A 1 113 ? -4.856 8.624 -13.880 1.00 49.25 113 MET A CA 1
ATOM 948 C C . MET A 1 113 ? -5.251 9.307 -15.187 1.00 49.25 113 MET A C 1
ATOM 950 O O . MET A 1 113 ? -6.045 8.751 -15.956 1.00 49.25 113 MET A O 1
ATOM 954 N N . ASN A 1 114 ? -4.807 10.546 -15.375 1.00 59.16 114 ASN A N 1
ATOM 955 C CA . ASN A 1 114 ? -5.320 11.391 -16.437 1.00 59.16 114 ASN A CA 1
ATOM 956 C C . ASN A 1 114 ? -4.972 10.707 -17.766 1.00 59.16 114 ASN A C 1
ATOM 958 O O . ASN A 1 114 ? -3.805 10.620 -18.146 1.00 59.16 114 ASN A O 1
ATOM 962 N N . VAL A 1 115 ? -5.965 10.137 -18.457 1.00 59.94 115 VAL A N 1
ATOM 963 C CA . VAL A 1 115 ? -5.736 9.319 -19.665 1.00 59.94 115 VAL A CA 1
ATOM 964 C C . VAL A 1 115 ? -4.983 10.132 -20.725 1.00 59.94 115 VAL A C 1
ATOM 966 O O . VAL A 1 115 ? -4.180 9.580 -21.479 1.00 59.94 115 VAL A O 1
ATOM 969 N N . LYS A 1 116 ? -5.175 11.460 -20.718 1.00 70.31 116 LYS A N 1
ATOM 970 C CA . LYS A 1 116 ? -4.403 12.431 -21.501 1.00 70.31 116 LYS A CA 1
ATOM 971 C C . LYS A 1 116 ? -2.908 12.414 -21.147 1.00 70.31 116 LYS A C 1
ATOM 973 O O . LYS A 1 116 ? -2.081 12.300 -22.043 1.00 70.31 116 LYS A O 1
ATOM 978 N N . GLN A 1 117 ? -2.554 12.420 -19.865 1.00 70.06 117 GLN A N 1
ATOM 979 C CA . GLN A 1 117 ? -1.163 12.428 -19.397 1.00 70.06 117 GLN A CA 1
ATOM 980 C C . GLN A 1 117 ? -0.430 11.120 -19.726 1.00 70.06 117 GLN A C 1
ATOM 982 O O . GLN A 1 117 ? 0.688 11.153 -20.233 1.00 70.06 117 GLN A O 1
ATOM 987 N N . ARG A 1 118 ? -1.111 9.970 -19.615 1.00 72.12 118 ARG A N 1
ATOM 988 C CA . ARG A 1 118 ? -0.553 8.669 -20.031 1.00 72.12 118 ARG A CA 1
ATOM 989 C C . ARG A 1 118 ? -0.319 8.570 -21.546 1.00 72.12 118 ARG A C 1
ATOM 991 O O . ARG A 1 118 ? 0.604 7.881 -21.979 1.00 72.12 118 ARG A O 1
ATOM 998 N N . LYS A 1 119 ? -1.150 9.228 -22.369 1.00 84.44 119 LYS A N 1
ATOM 999 C CA . LYS A 1 119 ? -0.913 9.335 -23.823 1.00 84.44 119 LYS A CA 1
ATOM 1000 C C . LYS A 1 119 ? 0.327 10.189 -24.112 1.00 84.44 119 LYS A C 1
ATOM 1002 O O . LYS A 1 119 ? 1.168 9.754 -24.895 1.00 84.44 119 LYS A O 1
ATOM 1007 N N . ILE A 1 120 ? 0.481 11.319 -23.418 1.00 82.44 120 ILE A N 1
ATOM 1008 C CA . ILE A 1 120 ? 1.632 12.225 -23.564 1.00 82.44 120 ILE A CA 1
ATOM 1009 C C . ILE A 1 120 ? 2.946 11.523 -23.186 1.00 82.44 120 ILE A C 1
ATOM 1011 O O . ILE A 1 120 ? 3.915 11.586 -23.941 1.00 82.44 120 ILE A O 1
ATOM 1015 N N . GLU A 1 121 ? 2.989 10.799 -22.064 1.00 76.75 121 GLU A N 1
ATOM 1016 C CA . GLU A 1 121 ? 4.189 10.057 -21.641 1.00 76.75 121 GLU A CA 1
ATOM 1017 C C . GLU A 1 121 ? 4.565 8.941 -22.625 1.00 76.75 121 GLU A C 1
ATOM 1019 O O . GLU A 1 121 ? 5.736 8.789 -22.981 1.00 76.75 121 GLU A O 1
ATOM 1024 N N . LYS A 1 122 ? 3.572 8.200 -23.143 1.00 89.75 122 LYS A N 1
ATOM 1025 C CA . LYS A 1 122 ? 3.802 7.172 -24.171 1.00 89.75 122 LYS A CA 1
ATOM 1026 C C . LYS A 1 122 ? 4.353 7.761 -25.471 1.00 89.75 122 LYS A C 1
ATOM 1028 O O . LYS A 1 122 ? 5.210 7.136 -26.097 1.00 89.75 122 LYS A O 1
ATOM 1033 N N . GLU A 1 123 ? 3.883 8.933 -25.892 1.00 94.56 123 GLU A N 1
ATOM 1034 C CA . GLU A 1 123 ? 4.422 9.611 -27.075 1.00 94.56 123 GLU A CA 1
ATOM 1035 C C . GLU A 1 123 ? 5.835 10.155 -26.852 1.00 94.56 123 GLU A C 1
ATOM 1037 O O . GLU A 1 123 ? 6.691 9.972 -27.722 1.00 94.56 123 GLU A O 1
ATOM 1042 N N . LYS A 1 124 ? 6.116 10.758 -25.688 1.00 95.44 124 LYS A N 1
ATOM 1043 C CA . LYS A 1 124 ? 7.466 11.228 -25.331 1.00 95.44 124 LYS A CA 1
ATOM 1044 C C . LYS A 1 124 ? 8.480 10.080 -25.364 1.00 95.44 124 LYS A C 1
ATOM 1046 O O . LYS A 1 124 ? 9.500 10.196 -26.043 1.00 95.44 124 LYS A O 1
ATOM 1051 N N . ALA A 1 125 ? 8.151 8.936 -24.758 1.00 91.38 125 ALA A N 1
ATOM 1052 C CA . ALA A 1 125 ? 9.014 7.753 -24.763 1.00 91.38 125 ALA A CA 1
ATOM 1053 C C . ALA A 1 125 ? 9.272 7.201 -26.181 1.00 91.38 125 ALA A C 1
ATOM 1055 O O . ALA A 1 125 ? 10.391 6.798 -26.505 1.00 91.38 125 ALA A O 1
ATOM 1056 N N . LYS A 1 126 ? 8.261 7.211 -27.068 1.00 95.81 126 LYS A N 1
ATOM 1057 C CA . LYS A 1 126 ? 8.436 6.817 -28.480 1.00 95.81 126 LYS A CA 1
ATOM 1058 C C . LYS A 1 126 ? 9.362 7.775 -29.237 1.00 95.81 126 LYS A C 1
ATOM 1060 O O . LYS A 1 126 ? 10.180 7.314 -30.035 1.00 95.81 126 LYS A O 1
ATOM 1065 N N . LYS A 1 127 ? 9.250 9.088 -29.003 1.00 96.69 127 LYS A N 1
ATOM 1066 C CA . LYS A 1 127 ? 10.115 10.099 -29.639 1.00 96.69 127 LYS A CA 1
ATOM 1067 C C . LYS A 1 127 ? 11.570 9.963 -29.190 1.00 96.69 127 LYS A C 1
ATOM 1069 O O . LYS A 1 127 ? 12.458 10.026 -30.036 1.00 96.69 127 LYS A O 1
ATOM 1074 N N . GLU A 1 128 ? 11.817 9.718 -27.905 1.00 94.75 128 GLU A N 1
ATOM 1075 C CA . GLU A 1 128 ? 13.181 9.547 -27.390 1.00 94.75 128 GLU A CA 1
ATOM 1076 C C . GLU A 1 128 ? 13.859 8.287 -27.953 1.00 94.75 128 GLU A C 1
ATOM 1078 O O . GLU A 1 128 ? 14.987 8.365 -28.441 1.00 94.75 128 GLU A O 1
ATOM 1083 N N . LYS A 1 129 ? 13.146 7.149 -28.012 1.00 96.12 129 LYS A N 1
ATOM 1084 C CA . LYS A 1 129 ? 13.664 5.921 -28.648 1.00 96.12 129 LYS A CA 1
ATOM 1085 C C . LYS A 1 129 ? 14.039 6.133 -30.120 1.00 96.12 129 LYS A C 1
ATOM 1087 O O . LYS A 1 129 ? 15.083 5.662 -30.560 1.00 96.12 129 LYS A O 1
ATOM 1092 N N . ARG A 1 130 ? 13.222 6.880 -30.877 1.00 95.69 130 ARG A N 1
ATOM 1093 C CA . ARG A 1 130 ? 13.514 7.213 -32.285 1.00 95.69 130 ARG A CA 1
ATOM 1094 C C . ARG A 1 130 ? 14.752 8.099 -32.440 1.00 95.69 130 ARG A C 1
ATOM 1096 O O . ARG A 1 130 ? 15.473 7.932 -33.418 1.00 95.69 130 ARG A O 1
ATOM 1103 N N . LYS A 1 131 ? 14.999 9.031 -31.511 1.00 96.50 131 LYS A N 1
ATOM 1104 C CA . LYS A 1 131 ? 16.211 9.868 -31.532 1.00 96.50 131 LYS A CA 1
ATOM 1105 C C . LYS A 1 131 ? 17.468 9.024 -31.309 1.00 96.50 131 LYS A C 1
ATOM 1107 O O . LYS A 1 131 ? 18.367 9.097 -32.140 1.00 96.50 131 LYS A O 1
ATOM 1112 N N . LYS A 1 132 ? 17.477 8.163 -30.283 1.00 95.81 132 LYS A N 1
ATOM 1113 C CA . LYS A 1 132 ? 18.622 7.281 -29.983 1.00 95.81 132 LYS A CA 1
ATOM 1114 C C . LYS A 1 132 ? 18.963 6.357 -31.156 1.00 95.81 132 LYS A C 1
ATOM 1116 O O . LYS A 1 132 ? 20.109 6.325 -31.580 1.00 95.81 132 LYS A O 1
ATOM 1121 N N . ALA A 1 133 ? 17.961 5.723 -31.769 1.00 96.19 133 ALA A N 1
ATOM 1122 C CA . ALA A 1 133 ? 18.182 4.853 -32.928 1.00 96.19 133 ALA A CA 1
ATOM 1123 C C . ALA A 1 133 ? 18.766 5.593 -34.152 1.00 96.19 133 ALA A C 1
ATOM 1125 O O . ALA A 1 133 ? 19.598 5.050 -34.875 1.00 96.19 133 ALA A O 1
ATOM 1126 N N . LYS A 1 134 ? 18.351 6.846 -34.400 1.00 96.12 134 LYS A N 1
ATOM 1127 C CA . LYS A 1 134 ? 18.916 7.664 -35.491 1.00 96.12 134 LYS A CA 1
ATOM 1128 C C . LYS A 1 134 ? 20.367 8.053 -35.223 1.00 96.12 134 LYS A C 1
ATOM 1130 O O . LYS A 1 134 ? 21.167 8.081 -36.153 1.00 96.12 134 LYS A O 1
ATOM 1135 N N . GLU A 1 135 ? 20.688 8.375 -33.978 1.00 95.06 135 GLU A N 1
ATOM 1136 C CA . GLU A 1 135 ? 22.041 8.742 -33.572 1.00 95.06 135 GLU A CA 1
ATOM 1137 C C . GLU A 1 135 ? 22.995 7.544 -33.650 1.00 95.06 135 GLU A C 1
ATOM 1139 O O . GLU A 1 135 ? 24.095 7.660 -34.182 1.00 95.06 135 GLU A O 1
ATOM 1144 N N . GLU A 1 136 ? 22.535 6.368 -33.229 1.00 94.25 136 GLU A N 1
ATOM 1145 C CA . GLU A 1 136 ? 23.278 5.112 -33.339 1.00 94.25 136 GLU A CA 1
ATOM 1146 C C . GLU A 1 136 ? 23.518 4.718 -34.805 1.00 94.25 136 GLU A C 1
ATOM 1148 O O . GLU A 1 136 ? 24.651 4.433 -35.190 1.00 94.25 136 GLU A O 1
ATOM 1153 N N . LYS A 1 137 ? 22.499 4.838 -35.671 1.00 94.69 137 LYS A N 1
ATOM 1154 C CA . LYS A 1 137 ? 22.657 4.626 -37.121 1.00 94.69 137 LYS A CA 1
ATOM 1155 C C . LYS A 1 137 ? 23.673 5.593 -37.744 1.00 94.69 137 LYS A C 1
ATOM 1157 O O . LYS A 1 137 ? 24.451 5.179 -38.599 1.00 94.69 137 LYS A O 1
ATOM 1162 N N . ARG A 1 138 ? 23.691 6.865 -37.320 1.00 92.69 138 ARG A N 1
ATOM 1163 C CA . ARG A 1 138 ? 24.688 7.854 -37.778 1.00 92.69 138 ARG A CA 1
ATOM 1164 C C . ARG A 1 138 ? 26.106 7.465 -37.365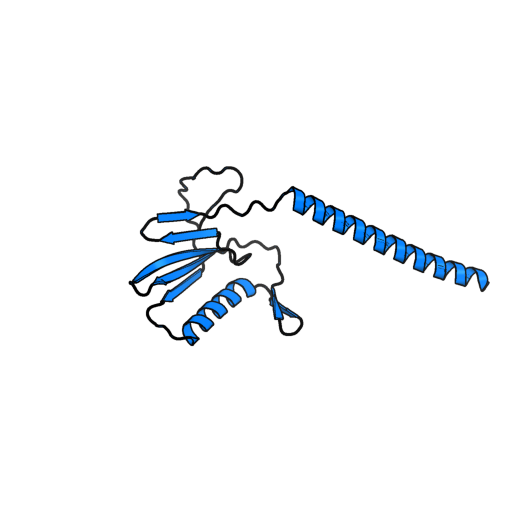 1.00 92.69 138 ARG A C 1
ATOM 1166 O O . ARG A 1 138 ? 27.001 7.562 -38.195 1.00 92.69 138 ARG A O 1
ATOM 1173 N N . LYS A 1 139 ? 26.302 6.993 -36.130 1.00 92.69 139 LYS A N 1
ATOM 1174 C CA . LYS A 1 139 ? 27.613 6.521 -35.655 1.00 92.69 139 LYS A CA 1
ATOM 1175 C C . LYS A 1 139 ? 28.120 5.345 -36.490 1.00 92.69 139 LYS A C 1
ATOM 1177 O O . LYS A 1 139 ? 29.243 5.405 -36.972 1.00 92.69 139 LYS A O 1
ATOM 1182 N N . ILE A 1 140 ? 27.273 4.342 -36.736 1.00 87.38 140 ILE A N 1
ATOM 1183 C CA . ILE A 1 140 ? 27.628 3.163 -37.547 1.00 87.38 140 ILE A CA 1
ATOM 1184 C C . ILE A 1 140 ? 28.011 3.564 -38.981 1.00 87.38 140 ILE A C 1
ATOM 1186 O O . ILE A 1 140 ? 29.023 3.098 -39.497 1.00 87.38 140 ILE A O 1
ATOM 1190 N N . LEU A 1 141 ? 27.239 4.456 -39.612 1.00 81.88 141 LEU A N 1
ATOM 1191 C CA . LEU A 1 141 ? 27.538 4.955 -40.960 1.00 81.88 141 LEU A CA 1
ATOM 1192 C C . LEU A 1 141 ? 28.891 5.676 -41.025 1.00 81.88 141 LEU A C 1
ATOM 1194 O O . LEU A 1 141 ? 29.676 5.389 -41.921 1.00 81.88 141 LEU A O 1
ATOM 1198 N N . MET A 1 142 ? 29.203 6.543 -40.055 1.00 81.19 142 MET A N 1
ATOM 1199 C CA . MET A 1 142 ? 30.510 7.214 -39.997 1.00 81.19 142 MET A CA 1
ATOM 1200 C C . MET A 1 142 ? 31.670 6.224 -39.824 1.00 81.19 142 MET A C 1
ATOM 1202 O O . MET A 1 142 ? 32.745 6.431 -40.381 1.00 81.19 142 MET A O 1
ATOM 1206 N N . THR A 1 143 ? 31.468 5.138 -39.071 1.00 83.44 143 THR A N 1
ATOM 1207 C CA . THR A 1 143 ? 32.479 4.082 -38.916 1.00 83.44 143 THR A CA 1
ATOM 1208 C C . THR A 1 143 ? 32.713 3.308 -40.215 1.00 83.44 143 THR A C 1
ATOM 1210 O O . THR A 1 143 ? 33.852 2.953 -40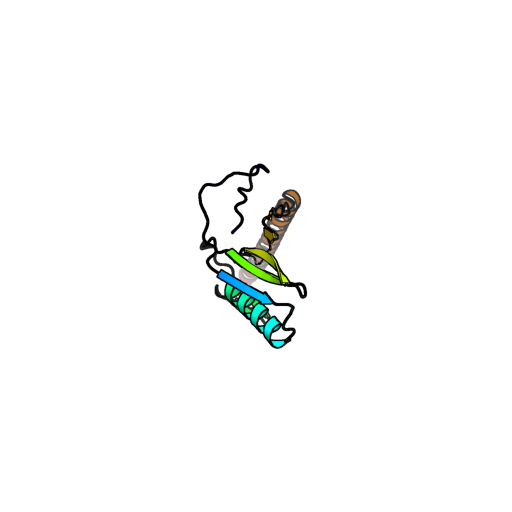.506 1.00 83.44 143 THR A O 1
ATOM 1213 N N . LEU A 1 144 ? 31.661 3.061 -41.002 1.00 74.25 144 LEU A N 1
ATOM 1214 C CA . LEU A 1 144 ? 31.768 2.364 -42.287 1.00 74.25 144 LEU A CA 1
ATOM 1215 C C . LEU A 1 144 ? 32.421 3.235 -43.368 1.00 74.25 144 LEU A C 1
ATOM 1217 O O . LEU A 1 144 ? 33.301 2.741 -44.064 1.00 74.25 144 LEU A O 1
ATOM 1221 N N . SER A 1 145 ? 32.075 4.526 -43.459 1.00 65.62 145 SER A N 1
ATOM 1222 C CA . SER A 1 145 ? 32.730 5.463 -44.390 1.00 65.62 145 SER A CA 1
ATOM 1223 C C . SER A 1 145 ? 34.238 5.560 -44.141 1.00 65.62 145 SER A C 1
ATOM 1225 O O . SER A 1 145 ? 35.015 5.469 -45.080 1.00 65.62 145 SER A O 1
ATOM 1227 N N . ARG A 1 146 ? 34.666 5.595 -42.870 1.00 62.72 146 ARG A N 1
ATOM 1228 C CA . ARG A 1 146 ? 36.093 5.586 -42.499 1.00 62.72 146 ARG A CA 1
ATOM 1229 C C . ARG A 1 146 ? 36.870 4.347 -42.953 1.00 62.72 146 ARG A C 1
ATOM 1231 O O . ARG A 1 146 ? 38.085 4.427 -43.045 1.00 62.72 146 ARG A O 1
ATOM 1238 N N . ARG A 1 147 ? 36.215 3.199 -43.164 1.00 63.62 147 ARG A N 1
ATOM 1239 C CA . ARG A 1 147 ? 36.865 1.968 -43.654 1.00 63.62 147 ARG A CA 1
ATOM 1240 C C . ARG A 1 147 ? 36.906 1.886 -45.182 1.00 63.62 147 ARG A C 1
ATOM 1242 O O . ARG A 1 147 ? 37.749 1.165 -45.695 1.00 63.62 147 ARG A O 1
ATOM 1249 N N . GLY A 1 148 ? 36.019 2.600 -45.879 1.00 55.91 148 GLY A N 1
ATOM 1250 C CA . GLY A 1 148 ? 36.035 2.715 -47.340 1.00 55.91 148 GLY A CA 1
ATOM 1251 C C . GLY A 1 148 ? 37.143 3.630 -47.866 1.00 55.91 148 GLY A C 1
ATOM 1252 O O . GLY A 1 148 ? 37.619 3.386 -48.959 1.00 55.91 148 GLY A O 1
ATOM 1253 N N . ASP A 1 149 ? 37.590 4.608 -47.068 1.00 53.41 149 ASP A N 1
ATOM 1254 C CA . ASP A 1 149 ? 38.733 5.489 -47.385 1.00 53.41 149 ASP A CA 1
ATOM 1255 C C . ASP A 1 149 ? 40.112 4.858 -47.059 1.00 53.41 149 ASP A C 1
ATOM 1257 O O . ASP A 1 149 ? 41.146 5.484 -47.281 1.00 53.41 149 ASP A O 1
ATOM 1261 N N . ILE A 1 150 ? 40.141 3.658 -46.457 1.00 52.34 150 ILE A N 1
ATOM 1262 C CA . ILE A 1 150 ? 41.372 2.919 -46.085 1.00 52.34 150 ILE A CA 1
ATOM 1263 C C . ILE A 1 150 ? 41.726 1.834 -47.126 1.00 52.34 150 ILE A C 1
ATOM 1265 O O . ILE A 1 150 ? 42.842 1.313 -47.101 1.00 52.34 150 ILE A O 1
ATOM 1269 N N . LEU A 1 151 ? 40.794 1.492 -48.023 1.00 40.78 151 LEU A N 1
ATOM 1270 C CA . LEU A 1 151 ? 41.017 0.627 -49.190 1.00 40.78 151 LEU A CA 1
ATOM 1271 C C . LEU A 1 151 ? 41.307 1.483 -50.424 1.00 40.78 151 LEU A C 1
ATOM 1273 O O . LEU A 1 151 ? 42.113 1.016 -51.256 1.00 40.78 151 LEU A O 1
#

Organism: NCBI:txid218843

InterPro domains:
  IPR016138 Ribosome-inactivating protein, subdomain 1 [G3DSA:3.40.420.10] (24-140)

Secondary structure (DSSP, 8-state):
------TT-------S--PPP-EEEEEETTS--HHHHHHHHHHHHHHHHTTTEEESSSSEEE---------EEEEEEE-TTS-EEEEEEETTT--EEEEEETTEEEE-------HHHHHHHHHHHHHHHHHHHHHHHHHHHHHHHHHHT--

Foldseek 3Di:
DADDDPLPDPDDDDDPDDDDQPAEAEDEPLPPDPVSVVVSVVVLCCLLQVQDQDDDPNDGDRDDDPPDDQHKYWYWYQYNVRWIKTFIAGSPPRDTQWIDGPNDTGGDNPPPPPVVVVVVVVVVVVVVVVVVVVVVVVVVVVVVVVVVVVD